Protein AF-A0A4W5LH37-F1 (afdb_monomer_lite)

Foldseek 3Di:
DDDPPDDDPVLVVCCVPPLLVPLQCLLVDPDQVSLQVNLLVLLVSLLRDQDPCNVSSVVSLLSNLPPDLDDPDDDDPDPDDPPDDDSNSSNVSSLVSLVVSLVSPCPHPPNVSNVVSVVSLVVSLVSCVVVVNDDPVSVVSVVVSVPD

Organism: NCBI:txid62062

Secondary structure (DSSP, 8-state):
----SS--HHHHHHIIIIIHHHHTTGGG-S-HHHHHHHHHHHHHHHHH--STHHHHHHHHHHHHHTS------S-------TTSPPTTHHHHHHHHHHHHHHHHHTTSS-HHHHHHHHHHHHHHHHHHHHTT--SHHHHHHHHHHHH-

pLDDT: mean 85.35, std 17.07, range [36.38, 98.31]

InterPro domains:
  IPR016024 Armadillo-type fold [SSF48371] (17-131)
  IPR018515 Tuberin-type domain [PF03542] (87-145)
  IPR021133 HEAT, type 2 [PS50077] (19-57)
  IPR027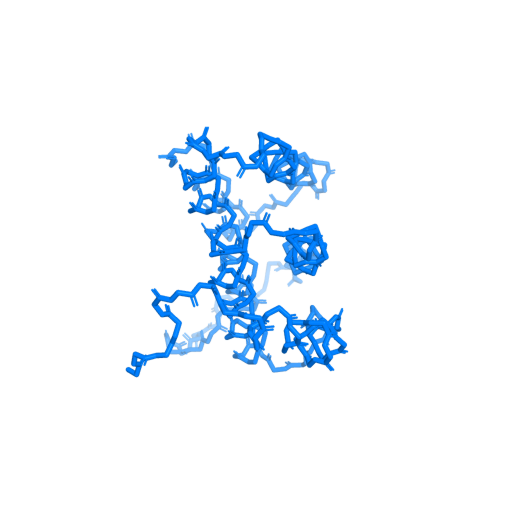107 Tuberin/Ral GTPase-activating protein subunit alpha [PTHR10063] (11-144)

Sequence (148 aa):
MVILSSPSPFQEELIEVAVIPHLSGIAEDRDLAVRRQATQLLVDLAESCSTHHFTSLLDIIERVASRSLVCPGPLEVSERDPTAESPMEDVRTAIRGLLEILQSKLYSLPASHASRVYELLIGHLQLHYKNKYSSAVACSIRLQVAYT

Structure (mmCIF, N/CA/C/O backbone):
data_AF-A0A4W5LH37-F1
#
_entry.id   AF-A0A4W5LH37-F1
#
loop_
_atom_site.group_PDB
_atom_site.id
_atom_site.type_symbol
_atom_site.label_atom_id
_atom_site.label_alt_id
_atom_site.label_comp_id
_atom_site.label_asym_id
_atom_site.label_entity_id
_atom_site.label_seq_id
_atom_site.pdbx_PDB_ins_code
_atom_site.Cartn_x
_atom_site.Cartn_y
_atom_site.Cartn_z
_atom_site.occupancy
_atom_site.B_iso_or_equiv
_atom_site.auth_seq_id
_atom_site.auth_comp_id
_atom_site.auth_asym_id
_atom_site.auth_atom_id
_atom_site.pdbx_PDB_model_num
ATOM 1 N N . MET A 1 1 ? -22.485 0.275 -7.753 1.00 36.38 1 MET A N 1
ATOM 2 C CA . MET A 1 1 ? -22.801 -0.802 -6.796 1.00 36.38 1 MET A CA 1
ATOM 3 C C . MET A 1 1 ? -22.477 -0.250 -5.421 1.00 36.38 1 MET A C 1
ATOM 5 O O . MET A 1 1 ? -21.310 -0.103 -5.104 1.00 36.38 1 MET A O 1
ATOM 9 N N . VAL A 1 2 ? -23.497 0.218 -4.701 1.00 44.56 2 VAL A N 1
ATOM 10 C CA . VAL A 1 2 ? -23.358 0.817 -3.367 1.00 44.56 2 VAL A CA 1
ATOM 11 C C . VAL A 1 2 ? -23.499 -0.319 -2.366 1.00 44.56 2 VAL A C 1
ATOM 13 O O . VAL A 1 2 ? -24.605 -0.679 -1.982 1.00 44.56 2 VAL A O 1
ATOM 16 N N . ILE A 1 3 ? -22.388 -0.944 -2.014 1.00 49.28 3 ILE A N 1
ATOM 17 C CA . ILE A 1 3 ? -22.271 -1.707 -0.773 1.00 49.28 3 ILE A CA 1
ATOM 18 C C . ILE A 1 3 ? -20.975 -1.182 -0.156 1.00 49.28 3 ILE A C 1
ATOM 20 O O . ILE A 1 3 ? -20.013 -1.015 -0.896 1.00 49.28 3 ILE A O 1
ATOM 24 N N . LEU A 1 4 ? -20.983 -0.891 1.149 1.00 47.41 4 LEU A N 1
ATOM 25 C CA . LEU A 1 4 ? -19.961 -0.182 1.950 1.00 47.41 4 LEU A CA 1
ATOM 26 C C . LEU A 1 4 ? -20.202 1.335 2.134 1.00 47.41 4 LEU A C 1
ATOM 28 O O . LEU A 1 4 ? -19.355 2.160 1.817 1.00 47.41 4 LEU A O 1
ATOM 32 N N . SER A 1 5 ? -21.356 1.728 2.689 1.00 53.38 5 SER A N 1
ATOM 33 C CA . SER A 1 5 ? -21.556 3.094 3.228 1.00 53.38 5 SER A CA 1
ATOM 34 C C . SER A 1 5 ? -21.560 3.161 4.761 1.00 53.38 5 SER A C 1
ATOM 36 O O . SER A 1 5 ? -21.845 4.210 5.330 1.00 53.38 5 SER A O 1
ATOM 38 N N . SER A 1 6 ? -21.203 2.075 5.446 1.00 48.34 6 SER A N 1
ATOM 39 C CA . SER A 1 6 ? -20.922 2.085 6.883 1.00 48.34 6 SER A CA 1
ATOM 40 C C . SER A 1 6 ? -20.065 0.872 7.266 1.00 48.34 6 SER A C 1
ATOM 42 O O . SER A 1 6 ? -20.373 -0.234 6.809 1.00 48.34 6 SER A O 1
ATOM 44 N N . PRO A 1 7 ? -19.010 1.041 8.091 1.00 57.56 7 PRO A N 1
ATOM 45 C CA . PRO A 1 7 ? -18.301 -0.091 8.671 1.00 57.56 7 PRO A CA 1
ATOM 46 C C . PRO A 1 7 ? -19.302 -0.883 9.509 1.00 57.56 7 PRO A C 1
ATOM 48 O O . PRO A 1 7 ? -19.874 -0.382 10.478 1.00 57.56 7 PRO A O 1
ATOM 51 N N . SER A 1 8 ? -19.588 -2.098 9.058 1.00 65.44 8 SER A N 1
ATOM 52 C CA . SER A 1 8 ? -20.497 -3.024 9.725 1.00 65.44 8 SER A CA 1
ATOM 53 C C . SER A 1 8 ? -19.681 -4.185 10.291 1.00 65.44 8 SER A C 1
ATOM 55 O O . SER A 1 8 ? -18.643 -4.513 9.716 1.00 65.44 8 SER A O 1
ATOM 57 N N . PRO A 1 9 ? -20.134 -4.849 11.366 1.00 69.25 9 PRO A N 1
ATOM 58 C CA . PRO A 1 9 ? -19.440 -6.023 11.905 1.00 69.25 9 PRO A CA 1
ATOM 59 C C . PRO A 1 9 ? -19.208 -7.110 10.839 1.00 69.25 9 PRO A C 1
ATOM 61 O O . PRO A 1 9 ? -18.183 -7.780 10.850 1.00 69.25 9 PRO A O 1
ATOM 64 N N . PHE A 1 10 ? -20.101 -7.211 9.848 1.00 79.06 10 PHE A N 1
ATOM 65 C CA . PHE A 1 10 ? -19.947 -8.104 8.698 1.00 79.06 10 PHE A CA 1
ATOM 66 C C . PHE A 1 10 ? -18.748 -7.758 7.804 1.00 79.06 10 PHE A C 1
ATOM 68 O O . PHE A 1 10 ? -18.157 -8.648 7.202 1.00 79.06 10 PHE A O 1
ATOM 75 N N . GLN A 1 11 ? -18.387 -6.475 7.685 1.00 82.25 11 GLN A N 1
ATOM 76 C CA . GLN A 1 11 ? -17.216 -6.059 6.913 1.00 82.25 11 GLN A CA 1
ATOM 77 C C . GLN A 1 11 ? -15.923 -6.465 7.622 1.00 82.25 11 GLN A C 1
ATOM 79 O O . GLN A 1 11 ? -15.007 -6.941 6.961 1.00 82.25 11 GLN A O 1
ATOM 84 N N . GLU A 1 12 ? -15.847 -6.299 8.945 1.00 85.12 12 GLU A N 1
ATOM 85 C CA . GLU A 1 12 ? -14.679 -6.715 9.731 1.00 85.12 12 GLU A CA 1
ATOM 86 C C . GLU A 1 12 ? -14.469 -8.228 9.642 1.00 85.12 12 GLU A C 1
ATOM 88 O O . GLU A 1 12 ? -13.383 -8.673 9.274 1.00 85.12 12 GLU A O 1
ATOM 93 N N . GLU A 1 13 ? -15.538 -9.002 9.845 1.00 87.50 13 GLU A N 1
ATOM 94 C CA . GLU A 1 13 ? -15.507 -10.458 9.704 1.00 87.50 13 GLU A CA 1
ATOM 95 C C . GLU A 1 13 ? -15.069 -10.872 8.292 1.00 87.50 13 GLU A C 1
ATOM 97 O O . GLU A 1 13 ? -14.198 -11.724 8.139 1.00 87.50 13 GLU A O 1
ATOM 102 N N . LEU A 1 14 ? -15.595 -10.228 7.242 1.00 89.94 14 LEU A N 1
ATOM 103 C CA . LEU A 1 14 ? -15.209 -10.530 5.861 1.00 89.94 14 LEU A CA 1
ATOM 104 C C . LEU A 1 14 ? -13.732 -10.214 5.581 1.00 89.94 14 LEU A C 1
ATOM 106 O O . LEU A 1 14 ? -13.076 -10.954 4.840 1.00 89.94 14 LEU A O 1
ATOM 110 N N . ILE A 1 15 ? -13.197 -9.134 6.161 1.00 92.12 15 ILE A N 1
ATOM 111 C CA . ILE A 1 15 ? -11.774 -8.804 6.040 1.00 92.12 15 ILE A CA 1
ATOM 112 C C . ILE A 1 15 ? -10.924 -9.918 6.658 1.00 92.12 15 ILE A C 1
ATOM 114 O O . ILE A 1 15 ? -9.963 -10.371 6.030 1.00 92.12 15 ILE A O 1
ATOM 118 N N . GLU A 1 16 ? -11.305 -10.383 7.845 1.00 92.75 16 GLU A N 1
ATOM 119 C CA . GLU A 1 16 ? -10.593 -11.420 8.585 1.00 92.75 16 GLU A CA 1
ATOM 120 C C . GLU A 1 16 ? -10.648 -12.787 7.888 1.00 92.75 16 GLU A C 1
ATOM 122 O O . GLU A 1 16 ? -9.609 -13.412 7.672 1.00 92.75 16 GLU A O 1
ATOM 127 N N . VAL A 1 17 ? -11.840 -13.251 7.502 1.00 92.62 17 VAL A N 1
ATOM 128 C CA . VAL A 1 17 ? -12.031 -14.634 7.027 1.00 92.62 17 VAL A CA 1
ATOM 129 C C . VAL A 1 17 ? -11.824 -14.803 5.524 1.00 92.62 17 VAL A C 1
ATOM 131 O O . VAL A 1 17 ? -11.532 -15.909 5.069 1.00 92.62 17 VAL A O 1
ATOM 134 N N . ALA A 1 18 ? -11.978 -13.735 4.735 1.00 91.75 18 ALA A N 1
ATOM 135 C CA . ALA A 1 18 ? -11.898 -13.809 3.278 1.00 91.75 18 ALA A CA 1
ATOM 136 C C . ALA A 1 18 ? -10.778 -12.940 2.705 1.00 91.75 18 ALA A C 1
ATOM 138 O O . ALA A 1 18 ? -9.910 -13.467 2.010 1.00 91.75 18 ALA A O 1
ATOM 139 N N . VAL A 1 19 ? -10.759 -11.636 2.985 1.00 94.38 19 VAL A N 1
ATOM 140 C CA . VAL A 1 19 ? -9.838 -10.715 2.295 1.00 94.38 19 VAL A CA 1
ATOM 141 C C . VAL A 1 19 ? -8.382 -11.041 2.617 1.00 94.38 19 VAL A C 1
ATOM 143 O O . VAL A 1 19 ? -7.600 -11.285 1.698 1.00 94.38 19 VAL A O 1
ATOM 146 N N . ILE A 1 20 ? -8.012 -11.075 3.900 1.00 94.62 20 ILE A N 1
ATOM 147 C CA . ILE A 1 20 ? -6.620 -11.299 4.307 1.00 94.62 20 ILE A CA 1
ATOM 148 C C . ILE A 1 20 ? -6.110 -12.671 3.824 1.00 94.62 20 ILE A C 1
ATOM 150 O O . ILE A 1 20 ? -5.066 -12.689 3.169 1.00 94.62 20 ILE A O 1
ATOM 154 N N . PRO A 1 21 ? -6.815 -13.802 4.047 1.00 95.19 21 PRO A N 1
ATOM 155 C CA . PRO A 1 21 ? -6.323 -15.117 3.630 1.00 95.19 21 PRO A CA 1
ATOM 156 C C . PRO A 1 21 ? -6.167 -15.286 2.115 1.00 95.19 21 PRO A C 1
ATOM 158 O O . PRO A 1 21 ? -5.252 -15.976 1.674 1.00 95.19 21 PRO A O 1
ATOM 161 N N . HIS A 1 22 ? -7.043 -14.676 1.309 1.00 95.19 22 HIS A N 1
ATOM 162 C CA . HIS A 1 22 ? -7.027 -14.875 -0.144 1.00 95.19 22 HIS A CA 1
ATOM 163 C C . HIS A 1 22 ? -6.125 -13.876 -0.870 1.00 95.19 22 HIS A C 1
ATOM 165 O O . HIS A 1 22 ? -5.559 -14.209 -1.909 1.00 95.19 22 HIS A O 1
ATOM 171 N N . LEU A 1 23 ? -5.966 -12.659 -0.339 1.00 96.94 23 LEU A N 1
ATOM 172 C CA . LEU A 1 23 ? -5.162 -11.617 -0.982 1.00 96.94 23 LEU A CA 1
ATOM 173 C C . LEU A 1 23 ? -3.739 -11.523 -0.426 1.00 96.94 23 LEU A C 1
ATOM 175 O O . LEU A 1 23 ? -2.923 -10.773 -0.960 1.00 96.94 23 LEU A O 1
ATOM 179 N N . SER A 1 24 ? -3.379 -12.311 0.591 1.00 95.81 24 SER A N 1
ATOM 180 C CA . SER A 1 24 ? -2.023 -12.297 1.143 1.00 95.81 24 SER A CA 1
ATOM 181 C C . SER A 1 24 ? -0.937 -12.678 0.135 1.00 95.81 24 SER A C 1
ATOM 183 O O . SER A 1 24 ? 0.203 -12.308 0.364 1.00 95.81 24 SER A O 1
ATOM 185 N N . GLY A 1 25 ? -1.244 -13.385 -0.954 1.00 94.81 25 GLY A N 1
ATOM 186 C CA . GLY A 1 25 ? -0.280 -13.761 -2.004 1.00 94.81 25 GLY A CA 1
ATOM 187 C C . GLY A 1 25 ? -0.430 -12.980 -3.312 1.00 94.81 25 GLY A C 1
ATOM 188 O O . GLY A 1 25 ? 0.027 -13.436 -4.356 1.00 94.81 25 GLY A O 1
ATOM 189 N N . ILE A 1 26 ? -1.139 -11.845 -3.299 1.00 96.50 26 ILE A N 1
ATOM 190 C CA . ILE A 1 26 ? -1.507 -11.157 -4.543 1.00 96.50 26 ILE A CA 1
ATOM 191 C C . ILE A 1 26 ? -0.307 -10.572 -5.297 1.00 96.50 26 ILE A C 1
ATOM 193 O O . ILE A 1 26 ? -0.348 -10.445 -6.516 1.00 96.50 26 ILE A O 1
ATOM 197 N N . ALA A 1 27 ? 0.787 -10.244 -4.605 1.00 94.56 27 ALA A N 1
ATOM 198 C CA . ALA A 1 27 ? 1.988 -9.702 -5.238 1.00 94.56 27 ALA A CA 1
ATOM 199 C C . ALA A 1 27 ? 2.639 -10.705 -6.217 1.00 94.56 27 ALA A C 1
ATOM 201 O O . ALA A 1 27 ? 3.346 -10.308 -7.150 1.00 94.56 27 ALA A O 1
ATOM 202 N N . GLU A 1 28 ? 2.374 -11.997 -6.027 1.00 94.00 28 GLU A N 1
ATOM 203 C CA . GLU A 1 28 ? 2.903 -13.111 -6.806 1.00 94.00 28 GLU A CA 1
ATOM 204 C C . GLU A 1 28 ? 1.927 -13.639 -7.872 1.00 94.00 28 GLU A C 1
ATOM 206 O O . GLU A 1 28 ? 2.301 -14.533 -8.639 1.00 94.00 28 GLU A O 1
ATOM 211 N N . ASP A 1 29 ? 0.702 -13.104 -7.956 1.00 94.62 29 ASP A N 1
ATOM 212 C CA . ASP A 1 29 ? -0.268 -13.543 -8.962 1.00 94.62 29 ASP A CA 1
ATOM 213 C C . ASP A 1 29 ? 0.280 -13.309 -10.378 1.00 94.62 29 ASP A C 1
ATOM 215 O O . ASP A 1 29 ? 0.984 -12.331 -10.652 1.00 94.62 29 ASP A O 1
ATOM 219 N N . ARG A 1 30 ? -0.004 -14.234 -11.293 1.00 91.69 30 ARG A N 1
ATOM 220 C CA . ARG A 1 30 ? 0.518 -14.189 -12.663 1.00 91.69 30 ARG A CA 1
ATOM 221 C C . ARG A 1 30 ? -0.213 -13.160 -13.513 1.00 91.69 30 ARG A C 1
ATOM 223 O O . ARG A 1 30 ? 0.405 -12.575 -14.403 1.00 91.69 30 ARG A O 1
ATOM 230 N N . ASP A 1 31 ? -1.494 -12.943 -13.246 1.00 93.94 31 ASP A N 1
ATOM 231 C CA . ASP A 1 31 ? -2.343 -12.056 -14.024 1.00 93.94 31 ASP A CA 1
ATOM 232 C C . ASP A 1 31 ? -2.192 -10.606 -13.534 1.00 93.94 31 ASP A C 1
ATOM 234 O O . ASP A 1 31 ? -2.462 -10.275 -12.377 1.00 93.94 31 ASP A O 1
ATOM 238 N N . LEU A 1 32 ? -1.721 -9.729 -14.429 1.00 92.00 32 LEU A N 1
ATOM 239 C CA . LEU A 1 32 ? -1.485 -8.313 -14.129 1.00 92.00 32 LEU A CA 1
ATOM 240 C C . LEU A 1 32 ? -2.780 -7.606 -13.694 1.00 92.00 32 LEU A C 1
ATOM 242 O O . LEU A 1 32 ? -2.752 -6.814 -12.747 1.00 92.00 32 LEU A O 1
ATOM 246 N N . ALA A 1 33 ? -3.905 -7.948 -14.327 1.00 94.25 33 ALA A N 1
ATOM 247 C CA . ALA A 1 33 ? -5.191 -7.310 -14.091 1.00 94.25 33 ALA A CA 1
ATOM 248 C C . ALA A 1 33 ? -5.766 -7.743 -12.745 1.00 94.25 33 ALA A C 1
ATOM 250 O O . ALA A 1 33 ? -6.302 -6.913 -12.005 1.00 94.25 33 ALA A O 1
ATOM 251 N N . VAL A 1 34 ? -5.595 -9.022 -12.389 1.00 96.00 34 VAL A N 1
ATOM 252 C CA . VAL A 1 34 ? -5.951 -9.539 -11.061 1.00 96.00 34 VAL A CA 1
ATOM 253 C C . VAL A 1 34 ? -5.150 -8.807 -9.989 1.00 96.00 34 VAL A C 1
ATOM 255 O O . VAL A 1 34 ? -5.746 -8.302 -9.035 1.00 96.00 34 VAL A O 1
ATOM 258 N N . ARG A 1 35 ? -3.830 -8.645 -10.173 1.00 95.88 35 ARG A N 1
ATOM 259 C CA . ARG A 1 35 ? -2.999 -7.884 -9.226 1.00 95.88 35 ARG A CA 1
ATOM 260 C C . ARG A 1 35 ? -3.465 -6.446 -9.075 1.00 95.88 35 ARG A C 1
ATOM 262 O O . ARG A 1 35 ? -3.662 -5.999 -7.945 1.00 95.88 35 ARG A O 1
ATOM 269 N N . ARG A 1 36 ? -3.674 -5.719 -10.178 1.00 95.75 36 ARG A N 1
ATOM 270 C CA . ARG A 1 36 ? -4.128 -4.320 -10.126 1.00 95.75 36 ARG A CA 1
ATOM 271 C C . ARG A 1 36 ? -5.480 -4.207 -9.425 1.00 95.75 36 ARG A C 1
ATOM 273 O O . ARG A 1 36 ? -5.638 -3.375 -8.533 1.00 95.75 36 ARG A O 1
ATOM 280 N N . GLN A 1 37 ? -6.445 -5.046 -9.795 1.00 97.38 37 GLN A N 1
ATOM 281 C CA . GLN A 1 37 ? -7.805 -4.966 -9.268 1.00 97.38 37 GLN A CA 1
ATOM 282 C C . GLN A 1 37 ? -7.876 -5.340 -7.784 1.00 97.38 37 GLN A C 1
ATOM 284 O O . GLN A 1 37 ? -8.552 -4.664 -7.010 1.00 97.38 37 GLN A O 1
ATOM 289 N N . ALA A 1 38 ? -7.158 -6.382 -7.368 1.00 97.69 38 ALA A N 1
ATOM 290 C CA . ALA A 1 38 ? -7.071 -6.759 -5.963 1.00 97.69 38 ALA A CA 1
ATOM 291 C C . ALA A 1 38 ? -6.310 -5.711 -5.136 1.00 97.69 38 ALA A C 1
ATOM 293 O O . ALA A 1 38 ? -6.703 -5.426 -4.009 1.00 97.69 38 ALA A O 1
ATOM 294 N N . THR A 1 39 ? -5.282 -5.076 -5.707 1.00 98.19 39 THR A N 1
ATOM 295 C CA . THR A 1 39 ? -4.595 -3.944 -5.065 1.00 98.19 39 THR A CA 1
ATOM 296 C C . THR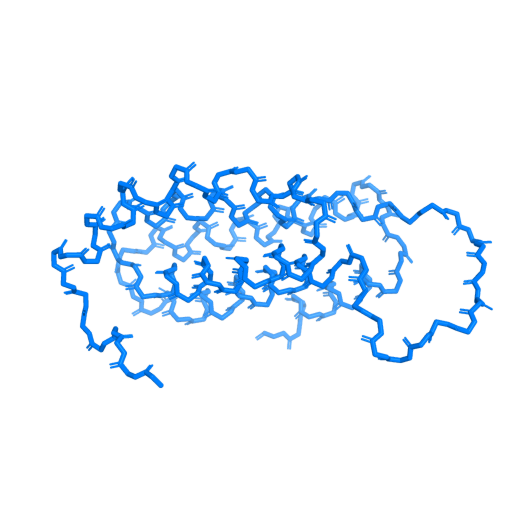 A 1 39 ? -5.547 -2.772 -4.847 1.00 98.19 39 THR A C 1
ATOM 298 O O . THR A 1 39 ? -5.573 -2.219 -3.752 1.00 98.19 39 THR A O 1
ATOM 301 N N . GLN A 1 40 ? -6.371 -2.427 -5.842 1.00 98.06 40 GLN A N 1
ATOM 302 C CA . GLN A 1 40 ? -7.386 -1.382 -5.681 1.00 98.06 40 GLN A CA 1
ATOM 303 C C . GLN A 1 40 ? -8.381 -1.733 -4.566 1.00 98.06 40 GLN A C 1
ATOM 305 O O . GLN A 1 40 ? -8.636 -0.909 -3.697 1.00 98.06 40 GLN A O 1
ATOM 310 N N . LEU A 1 41 ? -8.875 -2.974 -4.532 1.00 97.31 41 LEU A N 1
ATOM 311 C CA . LEU A 1 41 ? -9.775 -3.430 -3.470 1.00 97.31 41 LEU A CA 1
ATOM 312 C C . LEU A 1 41 ? -9.137 -3.307 -2.074 1.00 97.31 41 LEU A C 1
ATOM 314 O O . LEU A 1 41 ? -9.796 -2.871 -1.133 1.00 97.31 41 LEU A O 1
ATOM 318 N N . LEU A 1 42 ? -7.862 -3.680 -1.929 1.00 98.12 42 LEU A N 1
ATOM 319 C CA . LEU A 1 42 ? -7.129 -3.542 -0.665 1.00 98.12 42 LEU A CA 1
ATOM 320 C C . LEU A 1 42 ? -7.017 -2.078 -0.227 1.00 98.12 42 LEU A C 1
ATOM 322 O O . LEU A 1 42 ? -7.169 -1.794 0.960 1.00 98.12 42 LEU A O 1
ATOM 326 N N . VAL A 1 43 ? -6.778 -1.163 -1.171 1.00 98.12 43 VAL A N 1
ATOM 327 C CA . VAL A 1 43 ? -6.726 0.284 -0.916 1.00 98.12 43 VAL A CA 1
ATOM 328 C C . VAL A 1 43 ? -8.080 0.798 -0.430 1.00 98.12 43 VAL A C 1
ATOM 330 O O . VAL A 1 43 ? -8.136 1.421 0.628 1.00 98.12 43 VAL A O 1
ATOM 333 N N . ASP A 1 44 ? -9.166 0.473 -1.136 1.00 96.06 44 ASP A N 1
ATOM 334 C CA . ASP A 1 44 ? -10.524 0.917 -0.788 1.00 96.06 44 ASP A CA 1
ATOM 335 C C . ASP A 1 44 ? -10.935 0.416 0.618 1.00 96.06 44 ASP A C 1
ATOM 337 O O . ASP A 1 44 ? -11.540 1.130 1.431 1.00 96.06 44 ASP A O 1
ATOM 341 N N . LEU A 1 45 ? -10.564 -0.827 0.948 1.00 95.38 45 LEU A N 1
ATOM 342 C CA . LEU A 1 45 ? -10.789 -1.404 2.273 1.00 95.38 45 LEU A CA 1
ATOM 343 C C . LEU A 1 45 ? -9.931 -0.726 3.347 1.00 95.38 45 LEU A C 1
ATOM 345 O O . LEU A 1 45 ? -10.440 -0.418 4.422 1.00 95.38 45 LEU A O 1
ATOM 349 N N . ALA A 1 46 ? -8.650 -0.467 3.079 1.00 96.44 46 ALA A N 1
ATOM 350 C CA . ALA A 1 46 ? -7.758 0.190 4.033 1.00 96.44 46 ALA A CA 1
ATOM 351 C C . ALA A 1 46 ? -8.174 1.646 4.304 1.00 96.44 46 ALA A C 1
ATOM 353 O O . ALA A 1 46 ? -8.144 2.091 5.454 1.00 96.44 46 ALA A O 1
ATOM 354 N N . GLU A 1 47 ? -8.626 2.378 3.285 1.00 94.94 47 GLU A N 1
ATOM 355 C CA . GLU A 1 47 ? -9.105 3.755 3.430 1.00 94.94 47 GLU A CA 1
ATOM 356 C C . GLU A 1 47 ? -10.290 3.843 4.405 1.00 94.94 47 GLU A C 1
ATOM 358 O O . GLU A 1 47 ? -10.309 4.697 5.299 1.00 94.94 47 GLU A O 1
ATOM 363 N N . SER A 1 48 ? -11.233 2.902 4.311 1.00 91.38 48 SER A N 1
ATOM 364 C CA . SER A 1 48 ? -12.408 2.835 5.191 1.00 91.38 48 SER A CA 1
ATOM 365 C C . SER A 1 48 ? -12.161 2.124 6.533 1.00 91.38 48 SER A C 1
ATOM 367 O O . SER A 1 48 ? -12.951 2.285 7.463 1.00 91.38 48 SER A O 1
ATOM 369 N N . CYS A 1 49 ? -11.054 1.391 6.691 1.00 92.31 49 CYS A N 1
ATOM 370 C CA . CYS A 1 49 ? -10.761 0.616 7.898 1.00 92.31 49 CYS A CA 1
ATOM 371 C C . CYS A 1 49 ? -10.190 1.485 9.034 1.00 92.31 49 CYS A C 1
ATOM 373 O O . CYS A 1 49 ? -9.201 2.200 8.863 1.00 92.31 49 CYS A O 1
ATOM 375 N N . SER A 1 50 ? -10.794 1.416 10.220 1.00 90.62 50 SER A N 1
ATOM 376 C CA . SER A 1 50 ? -10.316 2.061 11.457 1.00 90.62 50 SER A CA 1
ATOM 377 C C . SER A 1 50 ? -9.979 1.055 12.566 1.00 90.62 50 SER A C 1
ATOM 379 O O . SER A 1 50 ? -9.732 1.448 13.705 1.00 90.62 50 SER A O 1
ATOM 381 N N . THR A 1 51 ? -9.941 -0.236 12.233 1.00 92.31 51 THR A N 1
ATOM 382 C CA . THR A 1 51 ? -9.718 -1.338 13.175 1.00 92.31 51 THR A CA 1
ATOM 383 C C . THR A 1 51 ? -8.293 -1.878 13.084 1.00 92.31 51 THR A C 1
ATOM 385 O O . THR A 1 51 ? -7.482 -1.431 12.273 1.00 92.31 51 THR A O 1
ATOM 388 N N . HIS A 1 52 ? -7.985 -2.888 13.900 1.00 92.31 52 HIS A N 1
ATOM 389 C CA . HIS A 1 52 ? -6.683 -3.553 13.908 1.00 92.31 52 HIS A CA 1
ATOM 390 C C . HIS A 1 52 ? -6.323 -4.242 12.574 1.00 92.31 52 HIS A C 1
ATOM 392 O O . HIS A 1 52 ? -5.139 -4.435 12.298 1.00 92.31 52 HIS A O 1
ATOM 398 N N . HIS A 1 53 ? -7.305 -4.554 11.717 1.00 95.56 53 HIS A N 1
ATOM 399 C CA . HIS A 1 53 ? -7.053 -5.120 10.387 1.00 95.56 53 HIS A CA 1
ATOM 400 C C . HIS A 1 53 ? -6.354 -4.145 9.434 1.00 95.56 53 HIS A C 1
ATOM 402 O O . HIS A 1 53 ? -5.751 -4.588 8.456 1.00 95.56 53 HIS A O 1
ATOM 408 N N . PHE A 1 54 ? -6.389 -2.836 9.719 1.00 96.75 54 PHE A N 1
ATOM 409 C CA . PHE A 1 54 ? -5.716 -1.816 8.914 1.00 96.75 54 PHE A CA 1
ATOM 410 C C . PHE A 1 54 ? -4.235 -2.148 8.698 1.00 96.75 54 PHE A C 1
ATOM 412 O O . PHE A 1 54 ? -3.740 -2.076 7.575 1.00 96.75 54 PHE A O 1
ATOM 419 N N . THR A 1 55 ? -3.544 -2.596 9.750 1.00 96.31 55 THR A N 1
ATOM 420 C CA . THR A 1 55 ? -2.135 -3.000 9.669 1.00 96.31 55 THR A CA 1
ATOM 421 C C . THR A 1 55 ? -1.940 -4.172 8.709 1.00 96.31 55 THR A C 1
ATOM 423 O O . THR A 1 55 ? -1.095 -4.096 7.825 1.00 96.31 55 THR A O 1
ATOM 426 N N . SER A 1 56 ? -2.759 -5.222 8.812 1.00 97.44 56 SER A N 1
ATOM 427 C CA . SER A 1 56 ? -2.659 -6.391 7.929 1.00 97.44 56 SER A CA 1
ATOM 428 C C . SER A 1 56 ? -2.940 -6.046 6.465 1.00 97.44 56 SER A C 1
ATOM 430 O O . SER A 1 56 ? -2.276 -6.575 5.576 1.00 97.44 56 SER A O 1
ATOM 432 N N . LEU A 1 57 ? -3.889 -5.142 6.203 1.00 98.19 57 LEU A N 1
ATOM 433 C CA . LEU A 1 57 ? -4.156 -4.636 4.854 1.00 98.19 57 LEU A CA 1
ATOM 434 C C . LEU A 1 57 ? -2.944 -3.872 4.304 1.00 98.19 57 LEU A C 1
ATOM 436 O O . LEU A 1 57 ? -2.526 -4.125 3.173 1.00 98.19 57 LEU A O 1
ATOM 440 N N . LEU A 1 58 ? -2.338 -2.997 5.113 1.00 98.06 58 LEU A N 1
ATOM 441 C CA . LEU A 1 58 ? -1.124 -2.279 4.728 1.00 98.06 58 LEU A CA 1
ATOM 442 C C . LEU A 1 58 ? 0.061 -3.209 4.470 1.00 98.06 58 LEU A C 1
ATOM 444 O O . LEU A 1 58 ? 0.803 -2.959 3.527 1.00 98.06 58 LEU A O 1
ATOM 448 N N . ASP A 1 59 ? 0.218 -4.293 5.227 1.00 97.56 59 ASP A N 1
ATOM 449 C CA . ASP A 1 59 ? 1.298 -5.258 4.999 1.00 97.56 59 ASP A CA 1
ATOM 450 C C . ASP A 1 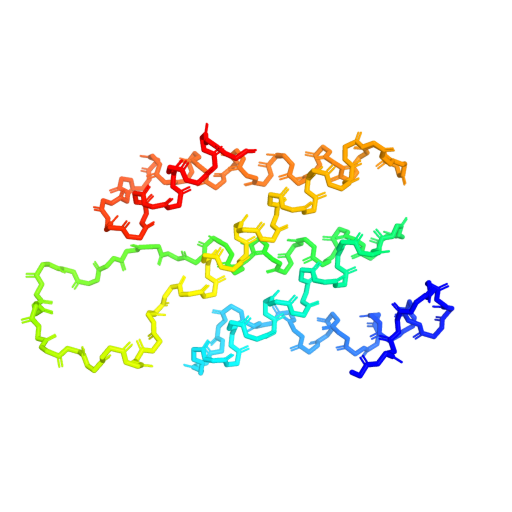59 ? 1.133 -5.994 3.653 1.00 97.56 59 ASP A C 1
ATOM 452 O O . ASP A 1 59 ? 2.119 -6.354 3.004 1.00 97.56 59 ASP A O 1
ATOM 456 N N . ILE A 1 60 ? -0.107 -6.210 3.190 1.00 98.06 60 ILE A N 1
ATOM 457 C CA . ILE A 1 60 ? -0.369 -6.745 1.843 1.00 98.06 60 ILE A CA 1
ATOM 458 C C . ILE A 1 60 ? -0.036 -5.692 0.776 1.00 98.06 60 ILE A C 1
ATOM 460 O O . ILE A 1 60 ? 0.662 -6.001 -0.193 1.00 98.06 60 ILE A O 1
ATOM 464 N N . ILE A 1 61 ? -0.484 -4.448 0.967 1.00 98.31 61 ILE A N 1
ATOM 465 C CA . ILE A 1 61 ? -0.214 -3.337 0.040 1.00 98.31 61 ILE A CA 1
ATOM 466 C C . ILE A 1 61 ? 1.296 -3.064 -0.063 1.00 98.31 61 ILE A C 1
ATOM 468 O O . ILE A 1 61 ? 1.809 -2.879 -1.165 1.00 98.31 61 ILE A O 1
ATOM 472 N N . GLU A 1 62 ? 2.033 -3.106 1.049 1.00 97.12 62 GLU A N 1
ATOM 473 C CA . GLU A 1 62 ? 3.494 -2.957 1.097 1.00 97.12 62 GLU A CA 1
ATOM 474 C C . GLU A 1 62 ? 4.195 -4.031 0.258 1.00 97.12 62 GLU A C 1
ATOM 476 O O . GLU A 1 62 ? 5.136 -3.731 -0.482 1.00 97.12 62 GLU A O 1
ATOM 481 N N . ARG A 1 63 ? 3.728 -5.282 0.311 1.00 95.81 63 ARG A N 1
ATOM 482 C CA . ARG A 1 63 ? 4.284 -6.367 -0.511 1.00 95.81 63 ARG A CA 1
ATOM 483 C C . ARG A 1 63 ? 4.063 -6.142 -2.001 1.00 95.81 63 ARG A C 1
ATOM 485 O O . ARG A 1 63 ? 4.979 -6.385 -2.782 1.00 95.81 63 ARG A O 1
ATOM 492 N N . VAL A 1 64 ? 2.906 -5.613 -2.400 1.00 95.75 64 VAL A N 1
ATOM 493 C CA . VAL A 1 64 ? 2.682 -5.198 -3.795 1.00 95.75 64 VAL A CA 1
ATOM 494 C C . VAL A 1 64 ? 3.606 -4.033 -4.158 1.00 95.75 64 VAL A C 1
ATOM 496 O O . VAL A 1 64 ? 4.306 -4.095 -5.166 1.00 95.75 64 VAL A O 1
ATOM 499 N N . ALA A 1 65 ? 3.669 -2.997 -3.319 1.00 94.06 65 ALA A N 1
ATOM 500 C CA . ALA A 1 65 ? 4.461 -1.794 -3.564 1.00 94.06 65 ALA A CA 1
ATOM 501 C C . ALA A 1 65 ? 5.977 -2.058 -3.617 1.00 94.06 65 ALA A C 1
ATOM 503 O O . ALA A 1 65 ? 6.712 -1.360 -4.310 1.00 94.06 65 ALA A O 1
ATOM 504 N N . SER A 1 66 ? 6.464 -3.059 -2.886 1.00 90.75 66 SER A N 1
ATOM 505 C CA . SER A 1 66 ? 7.884 -3.429 -2.831 1.00 90.75 66 SER A CA 1
ATOM 506 C C . SER A 1 66 ? 8.320 -4.387 -3.942 1.00 90.75 66 SER A C 1
ATOM 508 O O . SER A 1 66 ? 9.516 -4.696 -4.032 1.00 90.75 66 SER A O 1
ATOM 510 N N . ARG A 1 67 ? 7.403 -4.816 -4.828 1.00 89.38 67 ARG A N 1
ATOM 511 C CA . ARG A 1 67 ? 7.758 -5.616 -6.008 1.00 89.38 67 ARG A CA 1
ATOM 512 C C . ARG A 1 67 ? 8.856 -4.911 -6.799 1.00 89.38 67 ARG A C 1
ATOM 514 O O . ARG A 1 67 ? 8.811 -3.708 -7.055 1.00 89.38 67 ARG A O 1
ATOM 521 N N . SER A 1 68 ? 9.872 -5.686 -7.167 1.00 73.88 68 SER A N 1
ATOM 522 C CA . SER A 1 68 ? 11.072 -5.169 -7.815 1.00 73.88 68 SER A CA 1
ATOM 523 C C . SER A 1 68 ? 10.725 -4.369 -9.069 1.00 73.88 68 SER A C 1
ATOM 525 O O . SER A 1 68 ? 10.147 -4.906 -10.015 1.00 73.88 68 SER A O 1
ATOM 527 N N . LEU A 1 69 ? 11.143 -3.098 -9.101 1.00 67.25 69 LEU A N 1
ATOM 528 C CA . LEU A 1 69 ? 11.009 -2.253 -10.287 1.00 67.25 69 LEU A CA 1
ATOM 529 C C . LEU A 1 69 ? 12.127 -2.473 -11.314 1.00 67.25 69 LEU A C 1
ATOM 531 O O . LEU A 1 69 ? 12.322 -1.649 -12.214 1.00 67.25 69 LEU A O 1
ATOM 535 N N . VAL A 1 70 ? 12.888 -3.563 -11.178 1.00 61.25 70 VAL A N 1
ATOM 536 C CA . VAL A 1 70 ? 13.938 -3.921 -12.129 1.00 61.25 70 VAL A CA 1
ATOM 537 C C . VAL A 1 70 ? 13.287 -4.227 -13.473 1.00 61.25 70 VAL A C 1
ATOM 539 O O . VAL A 1 70 ? 12.624 -5.243 -13.662 1.00 61.25 70 VAL A O 1
ATOM 542 N N . CYS A 1 71 ? 13.492 -3.317 -14.418 1.00 50.06 71 CYS A N 1
ATOM 5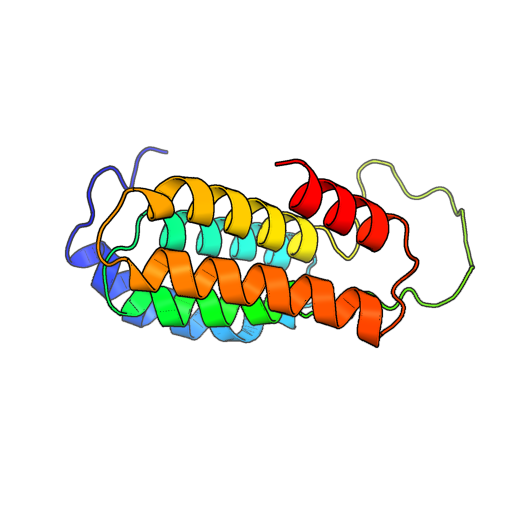43 C CA . CYS A 1 71 ? 13.184 -3.557 -15.814 1.00 50.06 71 CYS A CA 1
ATOM 544 C C . CYS A 1 71 ? 14.217 -4.555 -16.361 1.00 50.06 71 CYS A C 1
ATOM 546 O O . CYS A 1 71 ? 15.417 -4.334 -16.157 1.00 50.06 71 CYS A O 1
ATOM 548 N N . PRO A 1 72 ? 13.814 -5.631 -17.055 1.00 44.88 72 PRO A N 1
ATOM 549 C CA . PRO A 1 72 ? 14.756 -6.449 -17.802 1.00 44.88 72 PRO A CA 1
ATOM 550 C C . PRO A 1 72 ? 15.309 -5.632 -18.980 1.00 44.88 72 PRO A C 1
ATOM 552 O O . PRO A 1 72 ? 14.735 -5.626 -20.057 1.00 44.88 72 PRO A O 1
ATOM 555 N N . GLY A 1 73 ? 16.419 -4.925 -18.748 1.00 44.97 73 GLY A N 1
ATOM 556 C CA . GLY A 1 73 ? 17.284 -4.322 -19.767 1.00 44.97 73 GLY A CA 1
ATOM 557 C C . GLY A 1 73 ? 16.672 -3.225 -20.662 1.00 44.97 73 GLY A C 1
ATOM 558 O O . GLY A 1 73 ? 15.468 -2.976 -20.654 1.00 44.97 73 GLY A O 1
ATOM 559 N N . PRO A 1 74 ? 17.518 -2.526 -21.441 1.00 44.44 74 PRO A N 1
ATOM 560 C CA . PRO A 1 74 ? 17.085 -1.585 -22.462 1.00 44.44 74 PRO A CA 1
ATOM 561 C C . PRO A 1 74 ? 16.794 -2.356 -23.750 1.00 44.44 74 PRO A C 1
ATOM 563 O O . PRO A 1 74 ? 17.619 -2.361 -24.656 1.00 44.44 74 PRO A O 1
ATOM 566 N N . LEU A 1 75 ? 15.668 -3.060 -23.826 1.00 43.69 75 LEU A N 1
ATOM 567 C CA . LEU A 1 75 ? 15.263 -3.711 -25.067 1.00 43.69 75 LEU A CA 1
ATOM 568 C C . LEU A 1 75 ? 13.761 -3.570 -25.297 1.00 43.69 75 LEU A C 1
ATOM 570 O O . LEU A 1 75 ? 12.940 -3.816 -24.415 1.00 43.69 75 LEU A O 1
ATOM 574 N N . GLU A 1 76 ? 13.471 -3.184 -26.536 1.00 37.69 76 GLU A N 1
ATOM 575 C CA . GLU A 1 76 ? 12.171 -3.167 -27.183 1.00 37.69 76 GLU A CA 1
ATOM 576 C C . GLU A 1 76 ? 11.226 -2.046 -26.716 1.00 37.69 76 GLU A C 1
ATOM 578 O O . GLU A 1 76 ? 10.204 -2.254 -26.054 1.00 37.69 76 GLU A O 1
ATOM 583 N N . VAL A 1 77 ? 11.494 -0.847 -27.249 1.00 44.12 77 VAL A N 1
ATOM 584 C CA . VAL A 1 77 ? 10.442 -0.031 -27.887 1.00 44.12 77 VAL A CA 1
ATOM 585 C C . VAL A 1 77 ? 9.840 -0.878 -29.021 1.00 44.12 77 VAL A C 1
ATOM 587 O O . VAL A 1 77 ? 10.068 -0.635 -30.197 1.00 44.12 77 VAL A O 1
ATOM 590 N N . SER A 1 78 ? 9.170 -1.967 -28.662 1.00 42.12 78 SER A N 1
ATOM 591 C CA . SER A 1 78 ? 8.286 -2.689 -29.557 1.00 42.12 78 SER A CA 1
ATOM 592 C C . SER A 1 78 ? 6.903 -2.141 -29.289 1.00 42.12 78 SER A C 1
ATOM 594 O O . SER A 1 78 ? 6.564 -1.861 -28.135 1.00 42.12 78 SER A O 1
ATOM 596 N N . GLU A 1 79 ? 6.178 -1.919 -30.376 1.00 43.69 79 GLU A N 1
ATOM 597 C CA . GLU A 1 79 ? 4.818 -1.410 -30.474 1.00 43.69 79 GLU A CA 1
ATOM 598 C C . GLU A 1 79 ? 3.876 -2.186 -29.547 1.00 43.69 79 GLU A C 1
ATOM 600 O O . GLU A 1 79 ? 3.144 -3.085 -29.954 1.00 43.69 79 GLU A O 1
ATOM 605 N N . ARG A 1 80 ? 3.926 -1.884 -28.250 1.00 54.62 80 ARG A N 1
ATOM 606 C CA . ARG A 1 80 ? 2.976 -2.429 -27.300 1.00 54.62 80 ARG A CA 1
ATOM 607 C C . ARG A 1 80 ? 1.669 -1.714 -27.555 1.00 54.62 80 ARG A C 1
ATOM 609 O O . ARG A 1 80 ? 1.608 -0.486 -27.507 1.00 54.62 80 ARG A O 1
ATOM 616 N N . ASP A 1 81 ? 0.660 -2.523 -27.843 1.00 48.66 81 ASP A N 1
ATOM 617 C CA . ASP A 1 81 ? -0.737 -2.132 -27.862 1.00 48.66 81 ASP A CA 1
ATOM 618 C C . ASP A 1 81 ? -0.995 -1.139 -26.708 1.00 48.66 81 ASP A C 1
ATOM 620 O O . ASP A 1 81 ? -0.705 -1.475 -25.555 1.00 48.66 81 ASP A O 1
ATOM 624 N N . PRO A 1 82 ? -1.478 0.088 -26.976 1.00 53.50 82 PRO A N 1
ATOM 625 C CA . PRO A 1 82 ? -1.738 1.086 -25.938 1.00 53.50 82 PRO A CA 1
ATOM 626 C C . PRO A 1 82 ? -2.782 0.624 -24.908 1.00 53.50 82 PRO A C 1
ATOM 628 O O . PRO A 1 82 ? -2.944 1.273 -23.876 1.00 53.50 82 PRO A O 1
ATOM 631 N N . THR A 1 83 ? -3.483 -0.483 -25.171 1.00 57.00 83 THR A N 1
ATOM 632 C CA . THR A 1 83 ? -4.412 -1.122 -24.234 1.00 57.00 83 THR A CA 1
ATOM 633 C C . THR A 1 83 ? -3.754 -2.163 -23.321 1.00 57.00 83 THR A C 1
ATOM 635 O O . THR A 1 83 ? -4.371 -2.584 -22.342 1.00 57.00 83 THR A O 1
ATOM 638 N N . ALA A 1 84 ? -2.507 -2.567 -23.593 1.00 61.44 84 ALA A N 1
ATOM 639 C CA . ALA A 1 84 ? -1.791 -3.538 -22.777 1.00 61.44 84 ALA A CA 1
ATOM 640 C C . ALA A 1 84 ? -1.392 -2.931 -21.424 1.00 61.44 84 ALA A C 1
ATOM 642 O O . ALA A 1 84 ? -0.650 -1.949 -21.345 1.00 61.44 84 ALA A O 1
ATOM 643 N N . GLU A 1 85 ? -1.866 -3.552 -20.346 1.00 62.56 85 GLU A N 1
ATOM 644 C CA . GLU A 1 85 ? -1.577 -3.132 -18.979 1.00 62.56 85 GLU A CA 1
ATOM 645 C C . GLU A 1 85 ? -0.066 -3.186 -18.706 1.00 62.56 85 GLU A C 1
ATOM 647 O O . GLU A 1 85 ? 0.612 -4.180 -18.994 1.00 62.56 85 GLU A O 1
ATOM 652 N N . SER A 1 86 ? 0.496 -2.094 -18.179 1.00 72.94 86 SER A N 1
ATOM 653 C CA . SER A 1 86 ? 1.924 -2.071 -17.873 1.00 72.94 86 SER A CA 1
ATOM 654 C C . SER A 1 86 ? 2.236 -3.061 -16.736 1.00 72.94 86 SER A C 1
ATOM 656 O O . SER A 1 86 ? 1.437 -3.226 -15.813 1.00 72.94 86 SER A O 1
ATOM 658 N N . PRO A 1 87 ? 3.412 -3.720 -16.737 1.00 78.06 87 PRO A N 1
ATOM 659 C CA . PRO A 1 87 ? 3.743 -4.779 -15.771 1.00 78.06 87 PRO A CA 1
ATOM 660 C C . PRO A 1 87 ? 3.838 -4.308 -14.306 1.00 78.06 87 PRO A C 1
ATOM 662 O O . PRO A 1 87 ? 4.126 -5.116 -13.420 1.00 78.06 87 PRO A O 1
ATOM 665 N N . MET A 1 88 ? 3.643 -3.008 -14.070 1.00 85.69 88 MET A N 1
ATOM 666 C CA . MET A 1 88 ? 3.794 -2.315 -12.793 1.00 85.69 88 MET A CA 1
ATOM 667 C C . MET A 1 88 ? 2.586 -1.427 -12.455 1.00 85.69 88 MET A C 1
ATOM 669 O O . MET A 1 88 ? 2.695 -0.572 -11.573 1.00 85.69 88 MET A O 1
ATOM 673 N N . GLU A 1 89 ? 1.451 -1.575 -13.154 1.00 90.38 89 GLU A N 1
ATOM 674 C CA . GLU A 1 89 ? 0.230 -0.830 -12.806 1.00 90.38 89 GLU A CA 1
ATOM 675 C C . GLU A 1 89 ? -0.219 -1.114 -11.372 1.00 90.38 89 GLU A C 1
ATOM 677 O O . GLU A 1 89 ? -0.638 -0.198 -10.677 1.00 90.38 89 GLU A O 1
ATOM 682 N N . ASP A 1 90 ? -0.055 -2.348 -10.896 1.00 93.38 90 ASP A N 1
ATOM 683 C CA . ASP A 1 90 ? -0.327 -2.740 -9.514 1.00 93.38 90 ASP A CA 1
ATOM 684 C C . ASP A 1 90 ? 0.504 -1.933 -8.507 1.00 93.38 90 ASP A C 1
ATOM 686 O O . ASP A 1 90 ? -0.042 -1.409 -7.537 1.00 93.38 90 ASP A O 1
ATOM 690 N N . VAL A 1 91 ? 1.801 -1.732 -8.773 1.00 94.12 91 VAL A N 1
ATOM 691 C CA . VAL A 1 91 ? 2.654 -0.883 -7.924 1.00 94.12 91 VAL A CA 1
ATOM 692 C C . VAL A 1 91 ? 2.183 0.571 -7.958 1.00 94.12 91 VAL A C 1
ATOM 694 O O . VAL A 1 91 ? 2.096 1.215 -6.913 1.00 94.12 91 VAL A O 1
ATOM 697 N N . ARG A 1 92 ? 1.846 1.104 -9.139 1.00 92.44 92 ARG A N 1
ATOM 698 C CA . ARG A 1 92 ? 1.344 2.483 -9.256 1.00 92.44 92 ARG A CA 1
ATOM 699 C C . ARG A 1 92 ? 0.030 2.663 -8.493 1.00 92.44 92 ARG A C 1
ATOM 701 O O . ARG A 1 92 ? -0.116 3.653 -7.778 1.00 92.44 92 ARG A O 1
ATOM 708 N N . THR A 1 93 ? -0.890 1.709 -8.614 1.00 95.50 93 THR A N 1
ATOM 709 C CA . THR A 1 93 ? -2.148 1.680 -7.863 1.00 95.50 93 THR A CA 1
ATOM 710 C C . THR A 1 93 ? -1.886 1.639 -6.361 1.00 95.50 93 THR A C 1
ATOM 712 O O . THR A 1 93 ? -2.474 2.441 -5.641 1.00 95.50 93 THR A O 1
ATOM 715 N N . ALA A 1 94 ? -0.962 0.797 -5.886 1.00 97.19 94 ALA A N 1
ATOM 716 C CA . ALA A 1 94 ? -0.603 0.730 -4.470 1.00 97.19 94 ALA A CA 1
ATOM 717 C C . ALA A 1 94 ? -0.083 2.077 -3.942 1.00 97.19 94 ALA A C 1
ATOM 719 O O . ALA A 1 94 ? 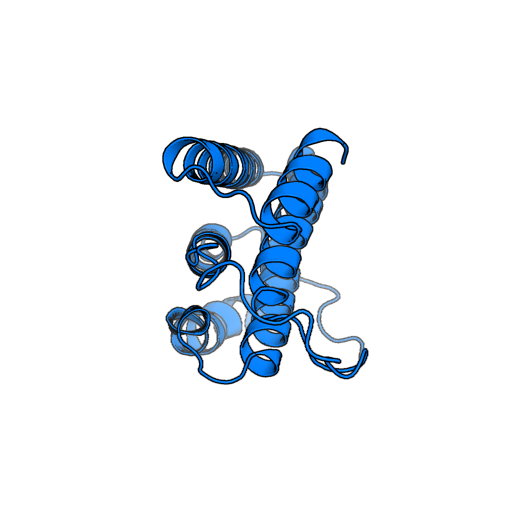-0.577 2.570 -2.933 1.00 97.19 94 ALA A O 1
ATOM 720 N N . ILE A 1 95 ? 0.874 2.710 -4.632 1.00 96.38 95 ILE A N 1
ATOM 721 C CA . ILE A 1 95 ? 1.445 3.991 -4.184 1.00 96.38 95 ILE A CA 1
ATOM 722 C C . ILE A 1 95 ? 0.414 5.114 -4.219 1.00 96.38 95 ILE A C 1
ATOM 724 O O . ILE A 1 95 ? 0.338 5.907 -3.280 1.00 96.38 95 ILE A O 1
ATOM 728 N N . ARG A 1 96 ? -0.404 5.175 -5.274 1.00 96.06 96 ARG A N 1
ATOM 729 C CA . ARG A 1 96 ? -1.501 6.140 -5.344 1.00 96.06 96 ARG A CA 1
ATOM 730 C C . ARG A 1 96 ? -2.480 5.954 -4.190 1.00 96.06 96 ARG A C 1
ATOM 732 O O . ARG A 1 96 ? -2.794 6.926 -3.514 1.00 96.06 96 ARG A O 1
ATOM 739 N N . GLY A 1 97 ? -2.884 4.715 -3.938 1.00 97.56 97 GLY A N 1
ATOM 740 C CA . GLY A 1 97 ? -3.766 4.384 -2.833 1.00 97.56 97 GLY A CA 1
ATOM 741 C C . GLY A 1 97 ? -3.174 4.738 -1.473 1.00 97.56 97 GLY A C 1
ATOM 742 O O . GLY A 1 97 ? -3.861 5.316 -0.646 1.00 97.56 97 GLY A O 1
ATOM 743 N N . LEU A 1 98 ? -1.883 4.482 -1.242 1.00 98.12 98 LEU A N 1
ATOM 744 C CA . LEU A 1 98 ? -1.210 4.881 -0.000 1.00 98.12 98 LEU A CA 1
ATOM 745 C C . LEU A 1 98 ? -1.211 6.405 0.201 1.00 98.12 98 LEU A C 1
ATOM 747 O O . LEU A 1 98 ? -1.376 6.859 1.329 1.00 98.12 98 LEU A O 1
ATOM 751 N N . LEU A 1 99 ? -1.062 7.201 -0.861 1.00 97.62 99 LEU A N 1
ATOM 752 C CA . LEU A 1 99 ? -1.161 8.664 -0.773 1.00 97.62 99 LEU A CA 1
ATOM 753 C C . LEU A 1 99 ? -2.587 9.116 -0.424 1.00 97.62 99 LEU A C 1
ATOM 755 O O . LEU A 1 99 ? -2.759 9.945 0.467 1.00 97.62 99 LEU A O 1
ATOM 759 N N . GLU A 1 100 ? -3.600 8.535 -1.069 1.00 96.38 100 GLU A N 1
ATOM 760 C CA . GLU A 1 100 ? -5.019 8.812 -0.792 1.00 96.38 100 GLU A CA 1
ATOM 761 C C . GLU A 1 100 ? -5.386 8.413 0.656 1.00 96.38 100 GLU A C 1
ATOM 763 O O . GLU A 1 100 ? -5.934 9.221 1.413 1.00 96.38 100 GLU A O 1
ATOM 768 N N . ILE A 1 101 ? -4.960 7.225 1.106 1.00 97.50 101 ILE A N 1
ATOM 769 C CA . ILE A 1 101 ? -5.126 6.764 2.493 1.00 97.50 101 ILE A CA 1
ATOM 770 C C . ILE A 1 101 ? -4.410 7.706 3.462 1.00 97.50 101 ILE A C 1
ATOM 772 O O . ILE A 1 101 ? -4.978 8.036 4.498 1.00 97.50 101 ILE A O 1
ATOM 776 N N . LEU A 1 102 ? -3.187 8.158 3.168 1.00 97.31 102 LEU A N 1
ATOM 777 C CA . LEU A 1 102 ? -2.476 9.094 4.041 1.00 97.31 102 LEU A CA 1
ATOM 778 C C . LEU A 1 102 ? -3.263 10.398 4.197 1.00 97.31 102 LEU A C 1
ATOM 780 O O . LEU A 1 102 ? -3.505 10.824 5.325 1.00 97.31 102 LEU A O 1
ATOM 784 N N . GLN A 1 103 ? -3.697 11.001 3.087 1.00 95.75 103 GLN A N 1
ATOM 785 C CA . GLN A 1 103 ? -4.481 12.239 3.091 1.00 95.75 103 GLN A CA 1
ATOM 786 C C . GLN A 1 103 ? -5.770 12.092 3.914 1.00 95.75 103 GLN A C 1
ATOM 788 O O . GLN A 1 103 ? -6.089 12.966 4.721 1.00 95.75 103 GLN A O 1
ATOM 793 N N . SER A 1 104 ? -6.463 10.960 3.770 1.00 95.31 104 SER A N 1
ATOM 794 C CA . SER A 1 104 ? -7.667 10.629 4.538 1.00 95.31 104 SER A CA 1
ATOM 795 C C . SER A 1 104 ? -7.369 10.399 6.029 1.00 95.31 104 SER A C 1
ATOM 797 O O . SER A 1 104 ? -8.019 10.970 6.910 1.00 95.31 104 SER A O 1
ATOM 799 N N . LYS A 1 105 ? -6.340 9.600 6.347 1.00 96.38 105 LYS A N 1
ATOM 800 C CA . LYS A 1 105 ? -6.035 9.183 7.722 1.00 96.38 105 LYS A CA 1
ATOM 801 C C . LYS A 1 105 ? -5.340 10.253 8.560 1.00 96.38 105 LYS A C 1
ATOM 803 O O . LYS A 1 105 ? -5.457 10.184 9.783 1.00 96.38 105 LYS A O 1
ATOM 808 N N . LEU A 1 106 ? -4.671 11.237 7.949 1.00 96.31 106 LEU A N 1
ATOM 809 C CA . LEU A 1 106 ? -3.953 12.323 8.640 1.00 96.31 106 LEU A CA 1
ATOM 810 C C . LEU A 1 106 ? -4.820 13.094 9.644 1.00 96.31 106 LEU A C 1
ATOM 812 O O . LEU A 1 106 ? -4.310 13.572 10.655 1.00 96.31 106 LEU A O 1
ATOM 816 N N . TYR A 1 107 ? -6.122 13.191 9.382 1.00 93.25 107 TYR A N 1
ATOM 817 C CA . TYR A 1 107 ? -7.082 13.907 10.225 1.00 93.25 107 TYR A CA 1
ATOM 818 C C . TYR A 1 107 ? -7.996 12.964 11.023 1.00 93.25 107 TYR A C 1
ATOM 820 O O . TYR A 1 107 ? -9.025 13.389 11.547 1.00 93.25 107 TYR A O 1
ATOM 828 N N . SER A 1 108 ? -7.635 11.681 11.117 1.00 91.75 108 SER A N 1
ATOM 829 C CA . SER A 1 108 ? -8.433 10.637 11.764 1.00 91.75 108 SER A CA 1
ATOM 830 C C . SER A 1 108 ? -7.691 9.985 12.932 1.00 91.75 108 SER A C 1
ATOM 832 O O . SER A 1 108 ? -6.463 10.031 13.021 1.00 91.75 108 SER A O 1
ATOM 834 N N . LEU A 1 109 ? -8.442 9.348 13.832 1.00 92.31 109 LEU A N 1
ATOM 835 C CA . LEU A 1 109 ? -7.881 8.478 14.861 1.00 92.31 109 LEU A CA 1
ATOM 836 C C . LEU A 1 109 ? -8.035 6.998 14.464 1.00 92.31 109 LEU A C 1
ATOM 838 O O . LEU A 1 109 ? -9.036 6.644 13.838 1.00 92.31 109 LEU A O 1
ATOM 842 N N . PRO A 1 110 ? -7.091 6.129 14.874 1.00 94.88 110 PRO A N 1
ATOM 843 C CA . PRO A 1 110 ? -5.871 6.451 15.622 1.00 94.88 110 PRO A CA 1
ATOM 844 C C . PRO A 1 110 ? -4.762 7.042 14.729 1.00 94.88 110 PRO A C 1
ATOM 846 O O . PRO A 1 110 ? -4.571 6.625 13.590 1.00 94.88 110 PRO A O 1
ATOM 849 N N . ALA A 1 111 ? -3.969 7.970 15.280 1.00 95.25 111 ALA A N 1
ATOM 850 C CA . ALA A 1 111 ? -2.869 8.624 14.556 1.00 95.25 111 ALA A CA 1
ATOM 851 C C . ALA A 1 111 ? -1.797 7.640 14.043 1.00 95.25 111 ALA A C 1
ATOM 853 O O . ALA A 1 111 ? -1.131 7.911 13.044 1.00 95.25 111 ALA A O 1
ATOM 854 N N . SER A 1 112 ? -1.670 6.471 14.685 1.00 96.62 112 SER A N 1
ATOM 855 C CA . SER A 1 112 ? -0.770 5.394 14.259 1.00 96.62 112 SER A CA 1
ATOM 856 C C . SER A 1 112 ? -1.040 4.916 12.831 1.00 96.62 112 SER A C 1
ATOM 858 O O . SER A 1 112 ? -0.106 4.485 12.159 1.00 96.62 112 SER A O 1
ATOM 860 N N . HIS A 1 113 ? -2.279 5.026 12.338 1.00 97.44 113 HIS A N 1
ATOM 861 C CA . HIS A 1 113 ? -2.611 4.662 10.962 1.00 97.44 113 HIS A CA 1
ATOM 862 C C . HIS A 1 113 ? -1.895 5.569 9.959 1.00 97.44 113 HIS A C 1
ATOM 864 O O . HIS A 1 113 ? -1.207 5.074 9.070 1.00 97.44 113 HIS A O 1
ATOM 870 N N . ALA A 1 114 ? -1.986 6.889 10.139 1.00 97.75 114 ALA A N 1
ATOM 871 C CA . ALA A 1 114 ? -1.292 7.846 9.281 1.00 97.75 114 ALA A CA 1
ATOM 872 C C . ALA A 1 114 ? 0.235 7.692 9.380 1.00 97.75 114 ALA A C 1
ATOM 874 O O . ALA A 1 114 ? 0.918 7.688 8.356 1.00 97.75 114 ALA A O 1
ATOM 875 N N . SER A 1 115 ? 0.768 7.495 10.595 1.00 97.88 115 SER A N 1
ATOM 876 C CA . SER A 1 115 ? 2.203 7.258 10.804 1.00 97.88 115 SER A CA 1
ATOM 877 C C . SER A 1 115 ? 2.706 6.045 10.021 1.00 97.88 115 SER A C 1
ATOM 879 O O . SER A 1 115 ? 3.684 6.165 9.286 1.00 97.88 115 SER A O 1
ATOM 881 N N . ARG A 1 116 ? 2.005 4.904 10.099 1.00 97.62 116 ARG A N 1
ATOM 882 C CA . ARG A 1 116 ? 2.387 3.678 9.383 1.00 97.62 116 ARG A CA 1
ATOM 883 C C . ARG A 1 116 ? 2.389 3.883 7.868 1.00 97.62 116 ARG A C 1
ATOM 885 O O . ARG A 1 116 ? 3.335 3.472 7.207 1.00 97.62 116 ARG A O 1
ATOM 892 N N . VAL A 1 117 ? 1.372 4.543 7.310 1.00 98.19 117 VAL A N 1
ATOM 893 C CA . VAL A 1 117 ? 1.307 4.817 5.861 1.00 98.19 117 VAL A CA 1
ATOM 894 C C . VAL A 1 117 ? 2.463 5.714 5.415 1.00 98.19 117 VAL A C 1
ATOM 896 O O . VAL A 1 117 ? 3.097 5.449 4.393 1.00 98.19 117 VAL A O 1
ATOM 899 N N . TYR A 1 118 ? 2.776 6.751 6.194 1.00 97.31 118 TYR A N 1
ATOM 900 C CA . TYR A 1 118 ? 3.894 7.644 5.898 1.00 97.31 118 TYR A CA 1
ATOM 901 C C . TYR A 1 118 ? 5.240 6.904 5.913 1.00 97.31 118 TYR A C 1
ATOM 903 O O . TYR A 1 118 ? 6.042 7.060 4.992 1.00 97.31 118 TYR A O 1
ATOM 911 N N . GLU A 1 119 ? 5.473 6.045 6.908 1.00 97.44 119 GLU A N 1
ATOM 912 C CA . GLU A 1 119 ? 6.674 5.204 6.984 1.00 97.44 119 GLU A CA 1
ATOM 913 C C . GLU A 1 119 ? 6.830 4.299 5.756 1.00 97.44 119 GLU A C 1
ATOM 915 O O . GLU A 1 119 ? 7.931 4.201 5.212 1.00 97.44 119 GLU A O 1
ATOM 920 N N . LEU A 1 120 ? 5.738 3.695 5.273 1.00 96.94 120 LEU A N 1
ATOM 921 C CA . LEU A 1 120 ? 5.746 2.866 4.064 1.00 96.94 120 LEU A CA 1
ATOM 922 C C . LEU A 1 120 ? 6.146 3.661 2.819 1.00 96.94 120 LEU A C 1
ATOM 924 O O . LEU A 1 120 ? 6.990 3.213 2.040 1.00 96.94 120 LEU A O 1
ATOM 928 N N . LEU A 1 121 ? 5.581 4.857 2.639 1.00 96.50 121 LEU A N 1
ATOM 929 C CA . LEU A 1 121 ? 5.903 5.728 1.506 1.00 96.50 121 LEU A CA 1
ATOM 930 C C . LEU A 1 121 ? 7.378 6.152 1.522 1.00 96.50 121 LEU A C 1
ATOM 932 O O . LEU A 1 121 ? 8.061 6.079 0.496 1.00 96.50 121 LEU A O 1
ATOM 936 N N . ILE A 1 122 ? 7.901 6.539 2.690 1.00 95.50 122 ILE A N 1
ATOM 937 C CA . ILE A 1 122 ? 9.319 6.885 2.845 1.00 95.50 122 ILE A CA 1
ATOM 938 C C . ILE A 1 122 ? 10.211 5.663 2.601 1.00 95.50 122 ILE A C 1
ATOM 940 O O . ILE A 1 122 ? 11.196 5.769 1.866 1.00 95.50 122 ILE A O 1
ATOM 944 N N . GLY A 1 123 ? 9.860 4.500 3.152 1.00 94.44 123 GLY A N 1
ATOM 945 C CA . GLY A 1 123 ? 10.584 3.247 2.933 1.00 94.44 123 GLY A CA 1
ATOM 946 C C . GLY A 1 123 ? 10.640 2.857 1.453 1.00 94.44 123 GLY A C 1
ATOM 947 O O . GLY A 1 123 ? 11.702 2.489 0.943 1.00 94.44 123 GLY A O 1
ATOM 948 N N . HIS A 1 124 ? 9.536 3.029 0.725 1.00 93.44 124 HIS A N 1
ATOM 949 C CA . HIS A 1 124 ? 9.471 2.783 -0.714 1.00 93.44 124 HIS A CA 1
ATOM 950 C C . HIS A 1 124 ? 10.393 3.727 -1.508 1.00 93.44 124 HIS A C 1
ATOM 952 O O . HIS A 1 124 ? 11.167 3.276 -2.359 1.00 93.44 124 HIS A O 1
ATOM 958 N N . LEU A 1 125 ? 10.408 5.026 -1.187 1.00 92.88 125 LEU A N 1
ATOM 959 C CA . LEU A 1 125 ? 11.346 5.973 -1.802 1.00 92.88 125 LEU A CA 1
ATOM 960 C C . LEU A 1 125 ? 12.806 5.627 -1.490 1.00 92.88 125 LEU A C 1
ATOM 962 O O . LEU A 1 125 ? 13.659 5.660 -2.381 1.00 92.88 125 LEU A O 1
ATOM 966 N N . GLN A 1 126 ? 13.111 5.262 -0.245 1.00 92.88 126 GLN A N 1
ATOM 967 C CA . GLN A 1 126 ? 14.453 4.827 0.143 1.00 92.88 126 GLN A CA 1
ATOM 968 C C . GLN A 1 126 ? 14.887 3.589 -0.651 1.00 92.88 126 GLN A C 1
ATOM 970 O O . GLN A 1 126 ? 16.027 3.535 -1.121 1.00 92.88 126 GLN A O 1
ATOM 975 N N . LEU A 1 127 ? 13.980 2.633 -0.874 1.00 90.75 127 LEU A N 1
ATOM 976 C CA . LEU A 1 127 ? 14.234 1.451 -1.696 1.00 90.75 127 LEU A CA 1
ATOM 977 C C . LEU A 1 127 ? 14.570 1.823 -3.149 1.00 90.75 127 LEU A C 1
ATOM 979 O O . LEU A 1 127 ? 15.518 1.267 -3.708 1.00 90.75 127 LEU A O 1
ATOM 983 N N . HIS A 1 128 ? 13.864 2.795 -3.740 1.00 90.69 128 HIS A N 1
ATOM 984 C CA . HIS A 1 128 ? 14.150 3.280 -5.098 1.00 90.69 128 HIS A CA 1
ATOM 985 C C . HIS A 1 128 ? 15.583 3.790 -5.236 1.00 90.69 128 HIS A C 1
ATOM 987 O O . HIS A 1 128 ? 16.279 3.440 -6.193 1.00 90.69 128 HIS A O 1
ATOM 993 N N . TYR A 1 129 ? 16.032 4.606 -4.281 1.00 90.44 129 TYR A N 1
ATOM 994 C CA . TYR A 1 129 ? 17.382 5.162 -4.302 1.00 90.44 129 TYR A CA 1
ATOM 995 C C . TYR A 1 129 ? 18.444 4.109 -3.979 1.00 90.44 129 TYR A C 1
ATOM 997 O O . TYR A 1 129 ? 19.469 4.054 -4.659 1.00 90.44 129 TYR A O 1
ATOM 1005 N N . LYS A 1 130 ? 18.180 3.226 -3.008 1.00 91.38 130 LYS A N 1
ATOM 1006 C CA . LYS A 1 130 ? 19.071 2.115 -2.645 1.00 91.38 130 LYS A CA 1
ATOM 1007 C C . LYS A 1 130 ? 19.322 1.178 -3.830 1.00 91.38 130 LYS A C 1
ATOM 1009 O O . LYS A 1 130 ? 20.468 0.815 -4.085 1.00 91.38 130 LYS A O 1
ATOM 1014 N N . ASN A 1 131 ? 18.270 0.837 -4.573 1.00 87.62 131 ASN A N 1
ATOM 1015 C CA . ASN A 1 131 ? 18.337 -0.097 -5.699 1.00 87.62 131 ASN A CA 1
ATOM 1016 C C . ASN A 1 131 ? 18.572 0.588 -7.056 1.00 87.62 131 ASN A C 1
ATOM 1018 O O . ASN A 1 131 ? 18.639 -0.093 -8.077 1.00 87.62 131 ASN A O 1
ATOM 1022 N N . LYS A 1 132 ? 18.717 1.921 -7.079 1.00 88.12 132 LYS A N 1
ATOM 1023 C CA . LYS A 1 132 ? 18.974 2.728 -8.284 1.00 88.12 132 LYS A CA 1
ATOM 1024 C C . LYS A 1 132 ? 17.957 2.485 -9.407 1.00 88.12 132 LYS A C 1
ATOM 1026 O O . LYS A 1 132 ? 18.326 2.401 -10.579 1.00 88.12 132 LYS A O 1
ATOM 1031 N N . TYR A 1 133 ? 16.675 2.383 -9.063 1.00 86.00 133 TYR A N 1
ATOM 1032 C CA . TYR A 1 133 ? 15.623 2.214 -10.064 1.00 86.00 133 TYR A CA 1
ATOM 1033 C C . TYR A 1 133 ? 15.559 3.431 -10.999 1.00 86.00 133 TYR A C 1
ATOM 1035 O O . TYR A 1 133 ? 15.367 4.566 -10.559 1.00 8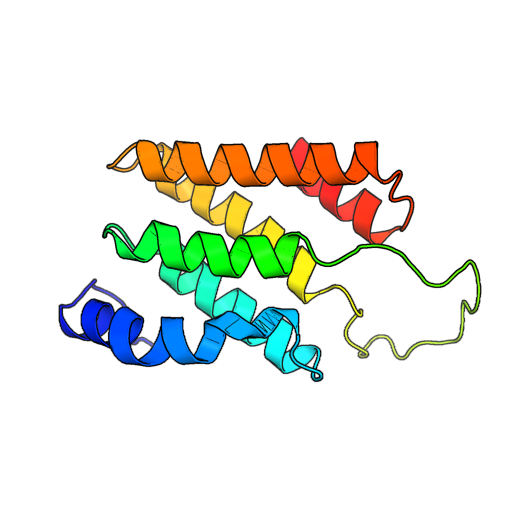6.00 133 TYR A O 1
ATOM 1043 N N . SER A 1 134 ? 15.715 3.186 -12.301 1.00 83.94 134 SER A N 1
ATOM 1044 C CA . SER A 1 134 ? 15.829 4.221 -13.340 1.00 83.94 134 SER A CA 1
ATOM 1045 C C . SER A 1 134 ? 14.745 4.142 -14.421 1.00 83.94 134 SER A C 1
ATOM 1047 O O . SER A 1 134 ? 14.781 4.909 -15.381 1.00 83.94 134 SER A O 1
ATOM 1049 N N . SER A 1 135 ? 13.773 3.235 -14.282 1.00 83.62 135 SER A N 1
ATOM 1050 C CA . SER A 1 135 ? 12.673 3.099 -15.241 1.00 83.62 135 SER A CA 1
ATOM 1051 C C . SER A 1 135 ? 11.767 4.337 -15.247 1.00 83.62 135 SER A C 1
ATOM 1053 O O . SER A 1 135 ? 11.634 5.039 -14.241 1.00 83.62 135 SER A O 1
ATOM 1055 N N . ALA A 1 136 ? 11.081 4.584 -16.370 1.00 84.12 136 ALA A N 1
ATOM 1056 C CA . ALA A 1 136 ? 10.097 5.666 -16.475 1.00 84.12 136 ALA A CA 1
ATOM 1057 C C . ALA A 1 136 ? 8.995 5.552 -15.403 1.00 84.12 136 ALA A C 1
ATOM 1059 O O . ALA A 1 136 ? 8.570 6.558 -14.836 1.00 84.12 136 ALA A O 1
ATOM 1060 N N . VAL A 1 137 ? 8.601 4.320 -15.061 1.00 83.88 137 VAL A N 1
ATOM 1061 C CA . VAL A 1 137 ? 7.656 4.029 -13.975 1.00 83.88 137 VAL A CA 1
ATOM 1062 C C . VAL A 1 137 ? 8.217 4.470 -12.623 1.00 83.88 137 VAL A C 1
ATOM 1064 O O . VAL A 1 137 ? 7.545 5.199 -11.900 1.00 83.88 137 VAL A O 1
ATOM 1067 N N . ALA A 1 138 ? 9.464 4.115 -12.298 1.00 85.88 138 ALA A N 1
ATOM 1068 C CA . ALA A 1 138 ? 10.099 4.533 -11.049 1.00 85.88 138 ALA A CA 1
ATOM 1069 C C . ALA A 1 138 ? 10.270 6.061 -10.953 1.00 85.88 138 ALA A C 1
ATOM 1071 O O . ALA A 1 138 ? 10.204 6.626 -9.860 1.00 85.88 138 ALA A O 1
ATOM 1072 N N . CYS A 1 139 ? 10.490 6.751 -12.078 1.00 86.19 139 CYS A N 1
ATOM 1073 C CA . CYS A 1 139 ? 10.487 8.216 -12.136 1.00 86.19 139 CYS A CA 1
ATOM 1074 C C . CYS A 1 139 ? 9.092 8.796 -11.874 1.00 86.19 139 CYS A C 1
ATOM 1076 O O . CYS A 1 139 ? 8.959 9.674 -11.028 1.00 86.19 139 CYS A O 1
ATOM 1078 N N . SER A 1 140 ? 8.060 8.278 -12.545 1.00 88.44 140 SER A N 1
ATOM 1079 C CA . SER A 1 140 ? 6.670 8.707 -12.353 1.00 88.44 140 SER A CA 1
ATOM 1080 C C . SER A 1 140 ? 6.201 8.509 -10.908 1.00 88.44 140 SER A C 1
ATOM 1082 O O . SER A 1 140 ? 5.624 9.429 -10.340 1.00 88.44 140 SER A O 1
ATOM 1084 N N . ILE A 1 141 ? 6.527 7.372 -10.285 1.00 89.44 141 ILE A N 1
ATOM 1085 C CA . ILE A 1 141 ? 6.210 7.097 -8.876 1.00 89.44 141 ILE A CA 1
ATOM 1086 C C . ILE A 1 141 ? 6.886 8.113 -7.947 1.00 89.44 141 ILE A C 1
ATOM 1088 O O . ILE A 1 141 ? 6.233 8.679 -7.075 1.00 89.44 141 ILE A O 1
ATOM 1092 N N . ARG A 1 142 ? 8.183 8.393 -8.145 1.00 91.25 142 ARG A N 1
ATOM 1093 C CA . ARG A 1 142 ? 8.902 9.390 -7.330 1.00 91.25 142 ARG A CA 1
ATOM 1094 C C . ARG A 1 142 ? 8.304 10.787 -7.469 1.00 91.25 142 ARG A C 1
ATOM 1096 O O . ARG A 1 142 ? 8.187 11.486 -6.470 1.00 91.25 142 ARG A O 1
ATOM 1103 N N . LEU A 1 143 ? 7.935 11.182 -8.689 1.00 89.50 143 LEU A N 1
ATOM 1104 C CA . LEU A 1 143 ? 7.266 12.459 -8.935 1.00 89.50 143 LEU A CA 1
ATOM 1105 C C . LEU A 1 143 ? 5.913 12.517 -8.232 1.00 89.50 143 LEU A C 1
ATOM 1107 O O . LEU A 1 143 ? 5.609 13.526 -7.613 1.00 89.50 143 LEU A O 1
ATOM 1111 N N . GLN A 1 144 ? 5.136 11.438 -8.282 1.00 88.81 144 GLN A N 1
ATOM 1112 C CA . GLN A 1 144 ? 3.855 11.380 -7.594 1.00 88.81 144 GLN A CA 1
ATOM 1113 C C . GLN A 1 144 ? 4.051 11.621 -6.090 1.00 88.81 144 GLN A C 1
ATOM 1115 O O . GLN A 1 144 ? 3.566 12.616 -5.570 1.00 88.81 144 GLN A O 1
ATOM 1120 N N . VAL A 1 145 ? 4.878 10.823 -5.408 1.00 87.50 145 VAL A N 1
ATOM 1121 C CA . VAL A 1 145 ? 5.083 10.973 -3.952 1.00 87.50 145 VAL A CA 1
ATOM 1122 C C . VAL A 1 145 ? 5.647 12.350 -3.555 1.00 87.50 145 VAL A C 1
ATOM 1124 O O . VAL A 1 145 ? 5.363 12.826 -2.464 1.00 87.50 145 VAL A O 1
ATOM 1127 N N . ALA A 1 146 ? 6.434 13.009 -4.412 1.00 84.00 146 ALA A N 1
ATOM 1128 C CA . ALA A 1 146 ? 7.028 14.314 -4.104 1.00 84.00 146 ALA A CA 1
ATOM 1129 C C . ALA A 1 146 ? 6.078 15.515 -4.285 1.00 84.00 146 ALA A C 1
ATOM 1131 O O . ALA A 1 146 ? 6.361 16.582 -3.741 1.00 84.00 146 ALA A O 1
ATOM 1132 N N . TYR A 1 147 ? 5.006 15.373 -5.073 1.00 75.88 147 TYR A N 1
ATOM 1133 C CA . TYR A 1 147 ? 4.166 16.496 -5.516 1.00 75.88 147 TYR A CA 1
ATOM 1134 C C . TYR A 1 147 ? 2.651 16.282 -5.318 1.00 75.88 147 TYR A C 1
ATOM 1136 O O . TYR A 1 147 ? 1.874 17.098 -5.815 1.00 75.88 147 TYR A O 1
ATOM 1144 N N . THR A 1 148 ? 2.227 15.224 -4.614 1.00 60.59 148 THR A N 1
ATOM 1145 C CA . THR A 1 148 ? 0.832 15.056 -4.137 1.00 60.59 148 THR A CA 1
ATOM 1146 C C . THR A 1 148 ? 0.729 15.332 -2.648 1.00 60.59 148 THR A C 1
ATOM 1148 O O . THR A 1 148 ? -0.360 15.774 -2.224 1.00 60.59 148 THR A O 1
#

Radius of gyration: 16.08 Å; chains: 1; bounding box: 42×32×46 Å